Protein AF-A0A962EGF2-F1 (afdb_monomer)

Mean predicted aligned error: 4.56 Å

pLDDT: mean 92.43, std 7.33, range [56.78, 98.25]

Secondary structure (DSSP, 8-state):
-HHHHHHHHHHHHHHHHHHHHHHHHHHHIIIII-HHHHHHHHH--SHHHHHHHHHT--HHHHHHHHHHHHHHHHHHHHHHHHHHHHTT--

Nearest PDB structures (foldseek):
  7njl-assembly1_R  TM=4.405E-01  e=6.917E+00  Mycolicibacterium smegmatis MC2 155
  4v1f-assembly1_A  TM=4.450E-01  e=9.855E+00  Mycolicibacterium phlei

Radius of gyration: 17.63 Å; Cα contacts (8 Å, |Δi|>4): 78; chains: 1; bounding box: 37×25×45 Å

Sequence (90 aa):
MRSALKNVVSVILGFIVASVVMMLVEMLNGHVLYPELSKAARIATNPEAVRALMASVPTGAMVVVLVGWLLGGVAGGWVTGRIAAAAGLR

Foldseek 3Di:
DVLVVLLVVLLVVLLVQLVVLLVVLVCCLCVPVCVVLVVQVVVQPDPVSVVVSVVVDDVVSVVSNVVSNVVSVVSSVVSSVVSCVVVVSD

Structure (mmCIF, N/CA/C/O backbone):
data_AF-A0A962EGF2-F1
#
_entry.id   AF-A0A962EGF2-F1
#
loop_
_atom_site.group_PDB
_atom_site.id
_atom_site.type_symbol
_atom_site.label_atom_id
_atom_site.label_alt_id
_atom_site.label_comp_id
_atom_site.label_asym_id
_atom_site.label_entity_id
_atom_site.label_seq_id
_atom_site.pdbx_PDB_ins_code
_atom_site.Cartn_x
_atom_site.Cartn_y
_atom_site.Cartn_z
_atom_site.occupancy
_atom_site.B_iso_or_equiv
_atom_site.auth_seq_id
_atom_site.auth_comp_id
_atom_site.auth_asym_id
_atom_site.auth_atom_id
_atom_site.pdbx_PDB_model_num
ATOM 1 N N . MET A 1 1 ? -16.531 10.078 25.245 1.00 56.78 1 MET A N 1
ATOM 2 C CA . MET A 1 1 ? -15.146 10.330 24.767 1.00 56.78 1 MET A CA 1
ATOM 3 C C . MET A 1 1 ? -14.268 9.071 24.674 1.00 56.78 1 MET A C 1
ATOM 5 O O . MET A 1 1 ? -13.605 8.921 23.659 1.00 56.78 1 MET A O 1
ATOM 9 N N . ARG A 1 2 ? -14.282 8.127 25.640 1.00 72.69 2 ARG A N 1
ATOM 10 C CA . ARG A 1 2 ? -13.445 6.897 25.583 1.00 72.69 2 ARG A CA 1
ATOM 11 C C . ARG A 1 2 ? -13.668 6.003 24.346 1.00 72.69 2 ARG A C 1
ATOM 13 O O . ARG A 1 2 ? -12.711 5.416 23.865 1.00 72.69 2 ARG A O 1
ATOM 20 N N . SER A 1 3 ? -14.898 5.908 23.832 1.00 77.56 3 SER A N 1
ATOM 21 C CA . SER A 1 3 ? -15.221 5.070 22.659 1.00 77.56 3 SER A CA 1
ATOM 22 C C . SER A 1 3 ? -14.663 5.643 21.343 1.00 77.56 3 SER A C 1
ATOM 24 O O . SER A 1 3 ? -13.985 4.939 20.600 1.00 77.56 3 SER A O 1
ATOM 26 N N . ALA A 1 4 ? -14.821 6.952 21.110 1.00 86.25 4 ALA A N 1
ATOM 27 C CA . ALA A 1 4 ? -14.287 7.619 19.918 1.00 86.25 4 ALA A CA 1
ATOM 28 C C . ALA A 1 4 ? -12.756 7.507 19.816 1.00 86.25 4 ALA A C 1
ATOM 30 O O . ALA A 1 4 ? -12.235 7.187 18.752 1.00 86.25 4 ALA A O 1
ATOM 31 N N . LEU A 1 5 ? -12.038 7.685 20.932 1.00 89.81 5 LEU A N 1
ATOM 32 C CA . LEU A 1 5 ? -10.582 7.521 20.961 1.00 89.81 5 LEU A CA 1
ATOM 33 C C . LEU A 1 5 ? -10.159 6.091 20.589 1.00 89.81 5 LEU A C 1
ATOM 35 O O . LEU A 1 5 ? -9.235 5.907 19.803 1.00 89.81 5 LEU A O 1
ATOM 39 N N . LYS A 1 6 ? -10.859 5.072 21.102 1.00 87.56 6 LYS A N 1
ATOM 40 C CA . LYS A 1 6 ? -10.585 3.670 20.759 1.00 87.56 6 LYS A CA 1
ATOM 41 C C . LYS A 1 6 ? -10.857 3.369 19.277 1.00 87.56 6 LYS A C 1
ATOM 43 O O . LYS A 1 6 ? -10.098 2.614 18.671 1.00 87.56 6 LYS A O 1
ATOM 48 N N . ASN A 1 7 ? -11.882 3.981 18.680 1.00 90.50 7 ASN A N 1
ATOM 49 C CA . ASN A 1 7 ? -12.155 3.856 17.243 1.00 90.50 7 ASN A CA 1
ATOM 50 C C . ASN A 1 7 ? -11.025 4.464 16.408 1.00 90.50 7 ASN A C 1
ATOM 52 O O . ASN A 1 7 ? -10.517 3.809 15.502 1.00 90.50 7 ASN A O 1
ATOM 56 N N . VAL A 1 8 ? -10.581 5.676 16.754 1.00 94.19 8 VAL A N 1
ATOM 57 C CA . VAL A 1 8 ? -9.459 6.341 16.073 1.00 94.19 8 VAL A CA 1
ATOM 58 C C . VAL A 1 8 ? -8.191 5.491 16.159 1.00 94.19 8 VAL A C 1
ATOM 60 O O . VAL A 1 8 ? -7.559 5.237 15.139 1.00 94.19 8 VAL A O 1
ATOM 63 N N . VAL A 1 9 ? -7.857 4.971 17.344 1.00 93.31 9 VAL A N 1
ATOM 64 C CA . VAL A 1 9 ? -6.699 4.07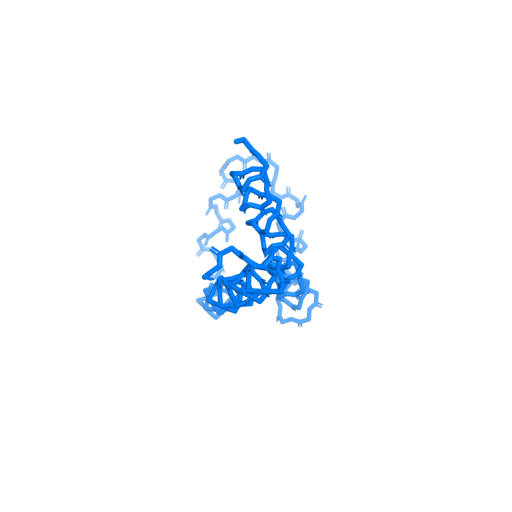8 17.519 1.00 93.31 9 VAL A CA 1
ATOM 65 C C . VAL A 1 9 ? -6.838 2.804 16.677 1.00 93.31 9 VAL A C 1
ATOM 67 O O . VAL A 1 9 ? -5.874 2.387 16.043 1.00 93.31 9 VAL A O 1
ATOM 70 N N . SER A 1 10 ? -8.033 2.212 16.600 1.00 94.31 10 SER A N 1
ATOM 71 C CA . SER A 1 10 ? -8.279 1.016 15.777 1.00 94.31 10 SER A CA 1
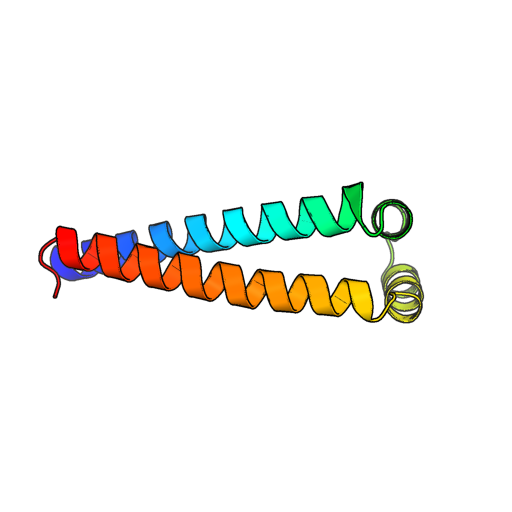ATOM 72 C C . SER A 1 10 ? -8.068 1.282 14.281 1.00 94.31 10 SER A C 1
ATOM 74 O O . SER A 1 10 ? -7.536 0.429 13.567 1.00 94.31 10 SER A O 1
ATOM 76 N N . VAL A 1 11 ? -8.463 2.464 13.796 1.00 96.19 11 VAL A N 1
ATOM 77 C CA . VAL A 1 11 ? -8.231 2.895 12.407 1.00 96.19 11 VAL A CA 1
ATOM 78 C C . VAL A 1 11 ? -6.746 3.137 12.157 1.00 96.19 11 VAL A C 1
ATOM 80 O O . VAL A 1 11 ? -6.217 2.640 11.168 1.00 96.19 11 VAL A O 1
ATOM 83 N N . ILE A 1 12 ? -6.053 3.828 13.068 1.00 97.00 12 ILE A N 1
ATOM 84 C CA . ILE A 1 12 ? -4.605 4.070 12.962 1.00 97.00 12 ILE A CA 1
ATOM 85 C C . ILE A 1 12 ? -3.843 2.743 12.888 1.00 97.00 12 ILE A C 1
ATOM 87 O O . ILE A 1 12 ? -2.996 2.569 12.017 1.00 97.00 12 ILE A O 1
ATOM 91 N N . LEU A 1 13 ? -4.169 1.779 13.753 1.00 96.62 13 LEU A N 1
ATOM 92 C CA . LEU A 1 13 ? -3.520 0.467 13.748 1.00 96.62 13 LEU A CA 1
ATOM 93 C C . LEU A 1 13 ? -3.795 -0.313 12.455 1.00 96.62 13 LEU A C 1
ATOM 95 O O . LEU A 1 13 ? -2.876 -0.911 1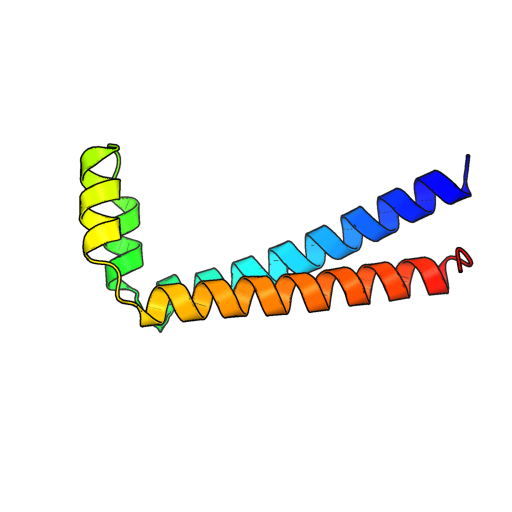1.900 1.00 96.62 13 LEU A O 1
ATOM 99 N N . GLY A 1 14 ? -5.022 -0.269 11.927 1.00 97.38 14 GLY A N 1
ATOM 100 C CA . GLY A 1 14 ? -5.319 -0.864 10.621 1.00 97.38 14 GLY A CA 1
ATOM 101 C C . GLY A 1 14 ? -4.576 -0.179 9.475 1.00 97.38 14 GLY A C 1
ATOM 102 O O . GLY A 1 14 ? -4.043 -0.856 8.600 1.00 97.38 14 GLY A O 1
ATOM 103 N N . PHE A 1 15 ? -4.462 1.149 9.502 1.00 97.56 15 PHE A N 1
ATOM 104 C CA . PHE A 1 15 ? -3.699 1.903 8.509 1.00 97.56 15 PHE A CA 1
ATOM 105 C C . PHE A 1 15 ? -2.201 1.566 8.541 1.00 97.56 15 PHE A C 1
ATOM 107 O O . PHE A 1 15 ? -1.580 1.429 7.487 1.00 97.56 15 PHE A O 1
ATOM 114 N N . ILE A 1 16 ? -1.624 1.365 9.731 1.00 98.25 16 ILE A N 1
ATOM 115 C CA . ILE A 1 16 ? -0.240 0.891 9.874 1.00 98.25 16 ILE A CA 1
ATOM 116 C C . ILE A 1 16 ? -0.081 -0.473 9.197 1.00 98.25 16 ILE A C 1
ATOM 118 O O . ILE A 1 16 ? 0.849 -0.659 8.416 1.00 98.25 16 ILE A O 1
ATOM 122 N N . VAL A 1 17 ? -1.008 -1.408 9.423 1.00 98.19 17 VAL A N 1
ATOM 123 C CA . VAL A 1 17 ? -0.963 -2.722 8.762 1.00 98.19 17 VAL A CA 1
ATOM 124 C C . VAL A 1 17 ? -1.099 -2.594 7.244 1.00 98.19 17 VAL A C 1
ATOM 126 O O . VAL A 1 17 ? -0.325 -3.215 6.519 1.00 98.19 17 VAL A O 1
ATOM 129 N N . ALA A 1 18 ? -2.015 -1.757 6.753 1.00 98.00 18 ALA A N 1
ATOM 130 C CA . ALA A 1 18 ? -2.155 -1.488 5.322 1.00 98.00 18 ALA A CA 1
ATOM 131 C C . ALA A 1 18 ? -0.851 -0.946 4.713 1.00 98.00 18 ALA A C 1
ATOM 133 O O . ALA A 1 18 ? -0.421 -1.407 3.657 1.00 98.00 18 ALA A O 1
ATOM 134 N N . SER A 1 19 ? -0.193 -0.019 5.413 1.00 97.69 19 SER A N 1
ATOM 135 C CA . SER A 1 19 ? 1.078 0.583 4.996 1.00 97.69 19 SER A CA 1
ATOM 136 C C . SER A 1 19 ? 2.206 -0.446 4.948 1.00 97.69 19 SER A C 1
ATOM 138 O O . SER A 1 19 ? 2.972 -0.468 3.990 1.00 97.69 19 SER A O 1
ATOM 140 N N . VAL A 1 20 ? 2.283 -1.342 5.938 1.00 98.25 20 VAL A N 1
ATOM 141 C CA . VAL A 1 20 ? 3.268 -2.435 5.951 1.00 98.25 20 VAL A CA 1
ATOM 142 C C . VAL A 1 20 ? 3.040 -3.393 4.784 1.00 98.25 20 VAL A C 1
ATOM 144 O O . VAL A 1 20 ? 3.994 -3.753 4.100 1.00 98.25 20 VAL A O 1
ATOM 147 N N . VAL A 1 21 ? 1.790 -3.778 4.514 1.00 98.25 21 VAL A N 1
ATOM 148 C CA . VAL A 1 21 ? 1.459 -4.636 3.365 1.00 98.25 21 VAL A CA 1
ATOM 149 C C . VAL A 1 21 ? 1.866 -3.965 2.054 1.00 98.25 21 VAL A C 1
ATOM 151 O O . VAL A 1 21 ? 2.525 -4.597 1.230 1.00 98.25 21 VAL A O 1
ATOM 154 N N . MET A 1 22 ? 1.539 -2.682 1.879 1.00 97.75 22 MET A N 1
ATOM 155 C CA . MET A 1 22 ? 1.907 -1.938 0.675 1.00 97.75 22 MET A CA 1
ATOM 156 C C . MET A 1 22 ? 3.427 -1.822 0.520 1.00 97.75 22 MET A C 1
ATOM 158 O O . MET A 1 22 ? 3.946 -2.067 -0.565 1.00 97.75 22 MET A O 1
ATOM 162 N N . MET A 1 23 ? 4.151 -1.541 1.607 1.00 97.44 23 MET A N 1
ATOM 163 C CA . MET A 1 23 ? 5.613 -1.484 1.612 1.00 97.44 23 MET A CA 1
ATOM 164 C C . M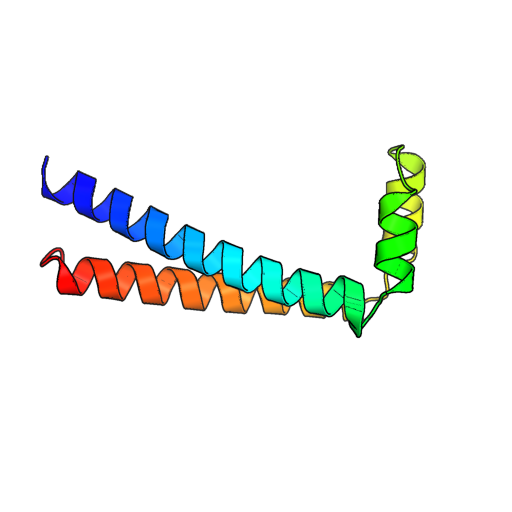ET A 1 23 ? 6.233 -2.816 1.177 1.00 97.44 23 MET A C 1
ATOM 166 O O . MET A 1 23 ? 7.153 -2.824 0.366 1.00 97.44 23 MET A O 1
ATOM 170 N N . LEU A 1 24 ? 5.724 -3.953 1.661 1.00 97.88 24 LEU A N 1
ATOM 171 C CA . LEU A 1 24 ? 6.217 -5.273 1.250 1.00 97.88 24 LEU A CA 1
ATOM 172 C C . LEU A 1 24 ? 5.978 -5.534 -0.242 1.00 97.88 24 LEU A C 1
ATOM 174 O O . LEU A 1 24 ? 6.859 -6.056 -0.927 1.00 97.88 24 LEU A O 1
ATOM 178 N N . VAL A 1 25 ? 4.809 -5.147 -0.755 1.00 97.31 25 VAL A N 1
ATOM 179 C CA . VAL A 1 25 ? 4.490 -5.276 -2.183 1.00 97.31 25 VAL A CA 1
ATOM 180 C C . VAL A 1 25 ? 5.378 -4.364 -3.026 1.00 97.31 25 VAL A C 1
ATOM 182 O O . VAL A 1 25 ? 5.896 -4.803 -4.049 1.00 97.31 25 VAL A O 1
ATOM 185 N N . GLU A 1 26 ? 5.617 -3.129 -2.592 1.00 95.25 26 GLU A N 1
ATOM 186 C CA . GLU A 1 26 ? 6.522 -2.198 -3.267 1.00 95.25 26 GLU A CA 1
ATOM 187 C C . GLU A 1 26 ? 7.967 -2.704 -3.253 1.00 95.25 26 GLU A C 1
ATOM 189 O O . GLU A 1 26 ? 8.639 -2.672 -4.282 1.00 95.25 26 GLU A O 1
ATOM 194 N N . MET A 1 27 ? 8.431 -3.258 -2.129 1.00 95.88 27 MET A N 1
ATOM 195 C CA . MET A 1 27 ? 9.749 -3.882 -2.043 1.00 95.88 27 MET A CA 1
ATOM 196 C C . MET A 1 27 ? 9.877 -5.060 -3.008 1.00 95.88 27 MET A C 1
ATOM 198 O O . MET A 1 27 ? 10.890 -5.154 -3.700 1.00 95.88 27 MET A O 1
ATOM 202 N N . LEU A 1 28 ? 8.860 -5.920 -3.101 1.00 96.56 28 LEU A N 1
ATOM 203 C CA . LEU A 1 28 ? 8.830 -7.022 -4.063 1.00 96.56 28 LEU A CA 1
ATOM 204 C C . LEU A 1 28 ? 8.848 -6.502 -5.510 1.00 96.56 28 LEU A C 1
ATOM 206 O O . LEU A 1 28 ? 9.622 -6.985 -6.338 1.00 96.56 28 LEU A O 1
ATOM 210 N N . ASN A 1 29 ? 8.037 -5.485 -5.805 1.00 95.44 29 ASN A N 1
ATOM 211 C CA . ASN A 1 29 ? 7.943 -4.882 -7.131 1.00 95.44 29 ASN A CA 1
ATOM 212 C C . ASN A 1 29 ? 9.277 -4.245 -7.554 1.00 95.44 29 ASN A C 1
ATOM 214 O O . ASN A 1 29 ? 9.754 -4.482 -8.659 1.00 95.44 29 ASN A O 1
ATOM 218 N N . GLY A 1 30 ? 9.897 -3.475 -6.657 1.00 93.44 30 GLY A N 1
ATOM 219 C CA . GLY A 1 30 ? 11.093 -2.683 -6.929 1.00 93.44 30 GLY A CA 1
ATOM 220 C C . GLY A 1 30 ? 12.424 -3.420 -6.776 1.00 93.44 30 GLY A C 1
ATOM 221 O O . GLY A 1 30 ? 13.400 -2.982 -7.367 1.00 93.44 30 GLY A O 1
ATOM 222 N N . HIS A 1 31 ? 12.500 -4.523 -6.025 1.00 93.94 31 HIS A N 1
ATOM 223 C CA . HIS A 1 31 ? 13.759 -5.269 -5.848 1.00 93.94 31 HIS A CA 1
ATOM 224 C C . HIS A 1 31 ? 13.787 -6.613 -6.573 1.00 93.94 31 HIS A C 1
ATOM 226 O O . HIS A 1 31 ? 14.874 -7.087 -6.896 1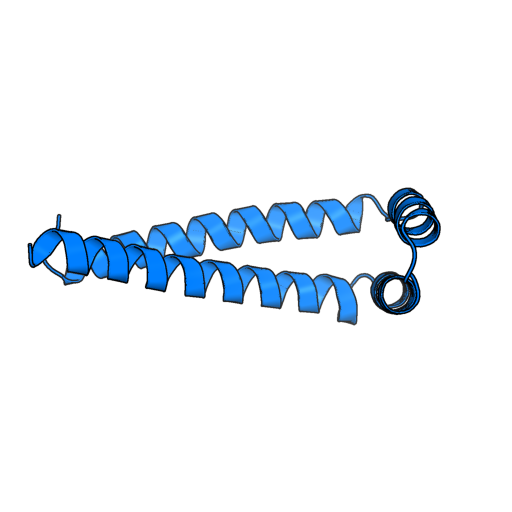.00 93.94 31 HIS A O 1
ATOM 232 N N . VAL A 1 32 ? 12.627 -7.231 -6.822 1.00 95.06 32 VAL A N 1
ATOM 233 C CA . VAL A 1 32 ? 12.557 -8.588 -7.387 1.00 95.06 32 VAL A CA 1
ATOM 234 C C . VAL A 1 32 ? 11.962 -8.580 -8.790 1.00 95.06 32 VAL A C 1
ATOM 236 O O . VAL A 1 32 ? 12.576 -9.118 -9.704 1.00 95.06 32 VAL A O 1
ATOM 239 N N . LEU A 1 33 ? 10.788 -7.969 -8.981 1.00 95.00 33 LEU A N 1
ATOM 240 C CA . LEU A 1 33 ? 10.074 -8.040 -10.263 1.00 95.00 33 LEU A CA 1
ATOM 241 C C . LEU A 1 33 ? 10.618 -7.052 -11.305 1.00 95.00 33 LEU A C 1
ATOM 243 O O . LEU A 1 33 ? 10.850 -7.432 -12.449 1.00 95.00 33 LEU A O 1
ATOM 247 N N . TYR A 1 34 ? 10.840 -5.796 -10.911 1.00 94.88 34 TYR A N 1
ATOM 248 C CA . TYR A 1 34 ? 11.287 -4.715 -11.796 1.00 94.88 34 TYR A CA 1
ATOM 249 C C . TYR A 1 34 ? 12.447 -3.907 -11.177 1.00 94.88 34 TYR A C 1
ATOM 251 O O . TYR A 1 34 ? 12.321 -2.698 -10.959 1.00 94.88 34 TYR A O 1
ATOM 259 N N . PRO A 1 35 ? 13.609 -4.538 -10.909 1.00 93.88 35 PRO A N 1
ATOM 260 C CA . PRO A 1 35 ? 14.752 -3.881 -10.267 1.00 93.88 35 PRO A CA 1
ATOM 261 C C . PRO A 1 35 ? 15.313 -2.696 -11.060 1.00 93.88 35 PRO A C 1
ATOM 263 O O . PRO A 1 35 ? 15.686 -1.676 -10.479 1.00 93.88 35 PRO A O 1
ATOM 266 N N . GLU A 1 36 ? 15.330 -2.786 -12.391 1.00 92.44 36 GLU A N 1
ATOM 267 C CA . GLU A 1 36 ? 15.822 -1.700 -13.248 1.00 92.44 36 GLU A CA 1
ATOM 268 C C . GLU A 1 36 ? 14.914 -0.464 -13.193 1.00 92.44 36 GLU A C 1
ATOM 270 O O . GLU A 1 36 ? 15.408 0.664 -13.198 1.00 92.44 36 GLU A O 1
ATOM 275 N N . LEU A 1 37 ? 13.599 -0.659 -13.028 1.00 90.75 37 LEU A N 1
ATOM 276 C CA . LEU A 1 37 ? 12.656 0.444 -12.849 1.00 90.75 37 LEU A CA 1
ATOM 277 C C . LEU A 1 37 ? 12.927 1.191 -11.536 1.00 90.75 37 LEU A C 1
ATOM 279 O O . LEU A 1 37 ? 12.950 2.420 -11.519 1.00 90.75 37 LEU A O 1
ATOM 283 N N . SER A 1 38 ? 13.196 0.463 -10.447 1.00 90.06 38 SER A N 1
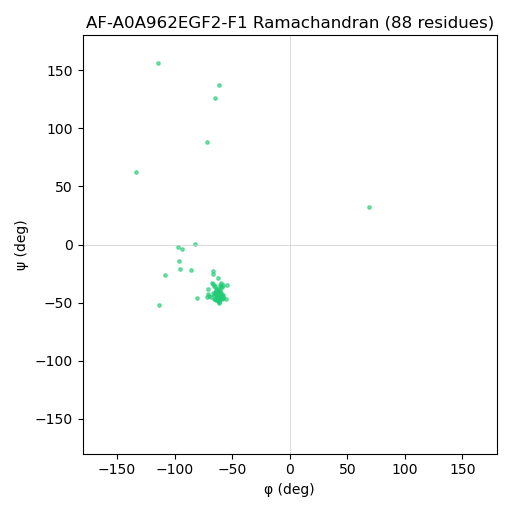ATOM 284 C CA . SER A 1 38 ? 13.528 1.080 -9.158 1.00 90.06 38 SER A CA 1
ATOM 285 C C . SER A 1 38 ? 14.856 1.840 -9.195 1.00 90.06 38 SER A C 1
ATOM 287 O O . SER A 1 38 ? 14.975 2.886 -8.551 1.00 90.06 38 SER A O 1
ATOM 289 N N . LYS A 1 39 ? 15.855 1.345 -9.936 1.00 91.06 39 LYS A N 1
ATOM 290 C CA . LYS A 1 39 ? 17.126 2.060 -10.137 1.00 91.06 39 LYS A CA 1
ATOM 291 C C . LYS A 1 39 ? 16.911 3.355 -10.915 1.00 91.06 39 LYS A C 1
ATOM 293 O O . LYS A 1 39 ? 17.394 4.400 -10.487 1.00 91.06 39 LYS A O 1
ATOM 298 N N . ALA A 1 40 ? 16.148 3.300 -12.007 1.00 90.25 40 ALA A N 1
ATOM 299 C CA . ALA A 1 40 ? 15.821 4.476 -12.806 1.00 90.25 40 ALA A CA 1
ATOM 300 C C . ALA A 1 40 ? 15.023 5.516 -11.995 1.00 90.25 40 ALA A C 1
ATOM 302 O O . ALA A 1 40 ? 15.325 6.708 -12.052 1.00 90.25 40 ALA A O 1
ATOM 303 N N . ALA A 1 41 ? 14.077 5.067 -11.162 1.00 88.88 41 ALA A N 1
ATOM 304 C CA . ALA A 1 41 ? 13.287 5.932 -10.285 1.00 88.88 41 ALA A CA 1
ATOM 305 C C . ALA A 1 41 ? 14.133 6.714 -9.271 1.00 88.88 41 ALA A C 1
ATOM 307 O O . ALA A 1 41 ? 13.825 7.867 -8.988 1.00 88.88 41 ALA A O 1
ATOM 308 N N . ARG A 1 42 ? 15.231 6.138 -8.761 1.00 88.12 42 ARG A N 1
ATOM 309 C CA . ARG A 1 42 ? 16.150 6.844 -7.845 1.00 88.12 42 ARG A CA 1
ATOM 310 C C . ARG A 1 42 ? 16.909 7.999 -8.496 1.00 88.12 42 ARG A C 1
ATOM 312 O O . ARG A 1 42 ? 17.348 8.897 -7.786 1.00 88.12 42 ARG A O 1
ATOM 319 N N . ILE A 1 43 ? 17.105 7.951 -9.812 1.00 89.62 43 ILE A N 1
ATOM 320 C CA . ILE A 1 43 ? 17.908 8.930 -10.562 1.00 89.62 43 ILE A CA 1
ATOM 321 C C . ILE A 1 43 ? 17.010 10.026 -11.162 1.00 89.62 43 ILE A C 1
ATOM 323 O O . ILE A 1 43 ? 17.473 11.133 -11.433 1.00 89.62 43 ILE A O 1
ATOM 327 N N . ALA A 1 44 ? 15.713 9.754 -11.330 1.00 89.25 44 ALA A N 1
ATOM 328 C CA . ALA A 1 44 ? 14.730 10.717 -11.812 1.00 89.25 44 ALA A CA 1
ATOM 329 C C . ALA A 1 44 ? 14.420 11.788 -10.744 1.00 89.25 44 ALA A C 1
ATOM 331 O O . ALA A 1 44 ? 13.501 11.644 -9.942 1.00 89.25 44 ALA A O 1
ATOM 332 N N . THR A 1 45 ? 15.192 12.877 -10.734 1.00 90.00 45 THR A N 1
ATOM 333 C CA . THR A 1 45 ? 15.079 13.960 -9.736 1.00 90.00 45 THR A CA 1
ATOM 334 C C . THR A 1 45 ? 14.237 15.151 -10.189 1.00 90.00 45 THR A C 1
ATOM 336 O O . THR A 1 45 ? 13.854 15.974 -9.360 1.00 90.00 45 THR A O 1
ATOM 339 N N . ASN A 1 46 ? 13.937 15.261 -11.488 1.00 92.19 46 ASN A N 1
ATOM 340 C CA . ASN A 1 46 ? 13.145 16.355 -12.045 1.00 92.19 46 ASN A CA 1
ATOM 341 C C . ASN A 1 46 ? 11.798 15.857 -12.619 1.00 92.19 46 ASN A C 1
ATOM 343 O O . ASN A 1 46 ? 11.678 14.683 -12.987 1.00 92.19 46 ASN A O 1
ATOM 347 N N . PRO A 1 47 ? 10.773 16.728 -12.709 1.00 91.56 47 PRO A N 1
ATOM 348 C CA . PRO A 1 47 ? 9.434 16.328 -13.150 1.00 91.56 47 PRO A CA 1
ATOM 349 C C . PRO A 1 47 ? 9.387 15.725 -14.561 1.00 91.56 47 PRO A C 1
ATOM 351 O O . PRO A 1 47 ? 8.581 14.832 -14.823 1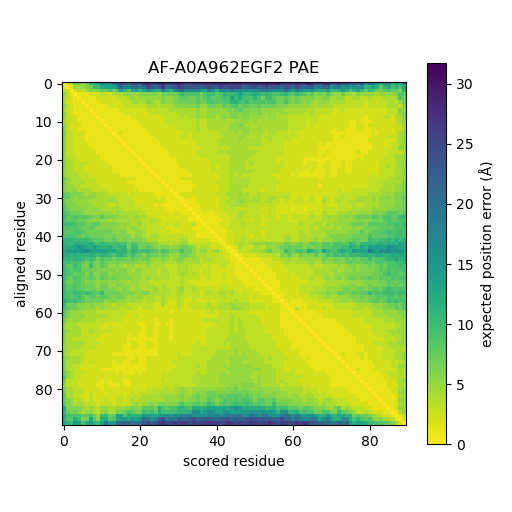.00 91.56 47 PRO A O 1
ATOM 354 N N . GLU A 1 48 ? 10.250 16.184 -15.469 1.00 93.25 48 GLU A N 1
ATOM 355 C CA . GLU A 1 48 ? 10.318 15.683 -16.846 1.00 93.25 48 GLU A CA 1
ATOM 356 C C . GLU A 1 48 ? 10.869 14.254 -16.901 1.00 93.25 48 GLU A C 1
ATOM 358 O O . GLU A 1 48 ? 10.285 13.392 -17.556 1.00 93.25 48 GLU A O 1
ATOM 363 N N . ALA A 1 49 ? 11.932 13.972 -16.146 1.00 90.12 49 ALA A N 1
ATOM 364 C CA . ALA A 1 49 ? 12.531 12.649 -16.014 1.00 90.12 49 ALA A CA 1
ATOM 365 C C . ALA A 1 49 ? 11.563 11.661 -15.358 1.00 90.12 49 ALA A C 1
ATOM 367 O O . ALA A 1 49 ? 11.440 10.529 -15.820 1.00 90.12 49 ALA A O 1
ATOM 368 N N . VAL A 1 50 ? 10.822 12.094 -14.330 1.00 91.31 50 VAL A N 1
ATOM 369 C CA . VAL A 1 50 ? 9.767 11.269 -13.721 1.00 91.31 50 VAL A CA 1
ATOM 370 C C . VAL A 1 50 ? 8.675 10.966 -14.745 1.00 91.31 50 VAL A C 1
ATOM 372 O O . VAL A 1 50 ? 8.258 9.818 -14.866 1.00 91.31 50 VAL A O 1
ATOM 375 N N . ARG A 1 51 ? 8.234 11.953 -15.533 1.00 91.25 51 ARG A N 1
ATOM 376 C CA . ARG A 1 51 ? 7.214 11.743 -16.570 1.00 91.25 51 ARG A CA 1
ATOM 377 C C . ARG A 1 51 ? 7.683 10.782 -17.665 1.00 91.25 51 ARG A C 1
ATOM 379 O O . ARG A 1 51 ? 6.920 9.900 -18.054 1.00 91.25 51 ARG A O 1
ATOM 386 N N . ALA A 1 52 ? 8.916 10.936 -18.144 1.00 92.31 52 ALA A N 1
ATOM 387 C CA . ALA A 1 52 ? 9.511 10.043 -19.136 1.00 92.31 52 ALA A CA 1
ATOM 388 C C . ALA A 1 52 ? 9.649 8.614 -18.593 1.00 92.31 52 ALA A C 1
ATOM 390 O O . ALA A 1 52 ? 9.299 7.653 -19.277 1.00 92.31 52 ALA A O 1
ATOM 391 N N . LEU A 1 53 ? 10.074 8.475 -17.334 1.00 92.38 53 LEU A N 1
ATOM 392 C CA . LEU A 1 53 ? 10.138 7.187 -16.657 1.00 92.38 53 LEU A CA 1
ATOM 393 C C . LEU A 1 53 ? 8.752 6.546 -16.551 1.00 92.38 53 LEU A C 1
ATOM 395 O O . LEU A 1 53 ? 8.596 5.394 -16.941 1.00 92.38 53 LEU A O 1
ATOM 399 N N . MET A 1 54 ? 7.739 7.292 -16.103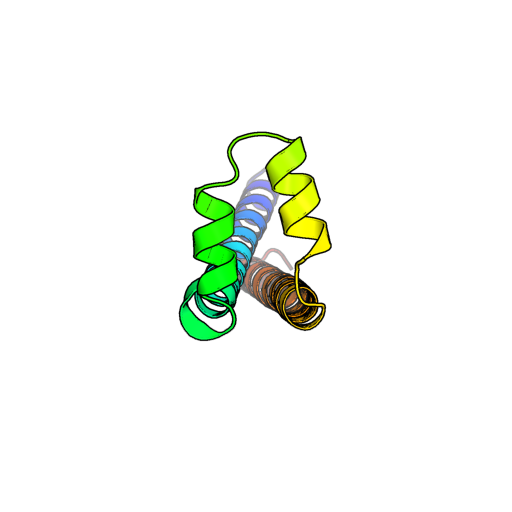 1.00 90.44 54 MET A N 1
ATOM 400 C CA . MET A 1 54 ? 6.362 6.798 -15.995 1.00 90.44 54 MET A CA 1
ATOM 401 C C . MET A 1 54 ? 5.795 6.336 -17.343 1.00 90.44 54 MET A C 1
ATOM 403 O O . MET A 1 54 ? 5.088 5.335 -17.388 1.00 90.44 54 MET A O 1
ATOM 407 N N . ALA A 1 55 ? 6.153 7.000 -18.446 1.00 92.12 55 ALA A N 1
ATOM 408 C CA . ALA A 1 55 ? 5.764 6.573 -19.792 1.00 92.12 55 ALA A CA 1
ATOM 409 C C . ALA A 1 55 ? 6.414 5.242 -20.223 1.00 92.12 55 ALA A C 1
ATOM 411 O O . ALA A 1 55 ? 5.876 4.551 -21.085 1.00 92.12 55 ALA A O 1
ATOM 412 N N . SER A 1 56 ? 7.548 4.874 -19.620 1.00 90.69 56 SER A N 1
ATOM 413 C CA . SER A 1 56 ? 8.255 3.609 -19.866 1.00 90.69 56 SER A CA 1
ATOM 414 C C . SER A 1 56 ? 7.881 2.478 -18.899 1.00 90.69 56 SER A C 1
ATOM 416 O O . SER A 1 56 ? 8.370 1.359 -19.058 1.00 90.69 56 SER A O 1
ATOM 418 N N . VAL A 1 57 ? 7.033 2.739 -17.893 1.00 93.19 57 VAL A N 1
ATOM 419 C CA . VAL A 1 57 ? 6.662 1.736 -16.883 1.00 93.19 57 VAL A CA 1
ATOM 420 C C . VAL A 1 57 ? 5.891 0.585 -17.542 1.00 93.19 57 VAL A C 1
ATOM 422 O O . VAL A 1 57 ? 4.853 0.820 -18.166 1.00 93.19 57 VAL A O 1
ATOM 425 N N . PRO A 1 58 ? 6.323 -0.677 -17.364 1.00 94.31 58 PRO A N 1
ATOM 426 C CA . PRO A 1 58 ? 5.555 -1.826 -17.824 1.00 94.31 58 PRO A CA 1
ATOM 427 C C . PRO A 1 58 ? 4.190 -1.891 -17.133 1.00 94.31 58 PRO A C 1
ATOM 429 O O . PRO A 1 58 ? 4.102 -1.771 -15.910 1.00 94.31 58 PRO A O 1
ATOM 432 N N . THR A 1 59 ? 3.121 -2.185 -17.880 1.00 95.31 59 THR A N 1
ATOM 433 C CA . THR A 1 59 ? 1.761 -2.311 -17.319 1.00 95.31 59 THR A CA 1
ATOM 434 C C . THR A 1 59 ? 1.700 -3.309 -16.159 1.00 95.31 59 THR A C 1
ATOM 436 O O . THR A 1 59 ? 0.999 -3.075 -15.176 1.00 95.31 59 THR A O 1
ATOM 439 N N . GLY A 1 60 ? 2.490 -4.387 -16.220 1.00 94.56 60 GLY A N 1
ATOM 440 C CA . GLY A 1 60 ? 2.586 -5.374 -15.144 1.00 94.56 60 GLY A CA 1
ATOM 441 C C . GLY A 1 60 ? 3.040 -4.781 -13.804 1.00 94.56 60 GLY A C 1
ATOM 442 O O . GLY A 1 60 ? 2.503 -5.160 -12.767 1.00 94.56 60 GLY A O 1
ATOM 443 N N . ALA A 1 61 ? 3.948 -3.800 -13.805 1.00 94.25 61 ALA A N 1
ATOM 444 C CA . ALA A 1 61 ? 4.386 -3.125 -12.583 1.00 94.25 61 ALA A CA 1
ATOM 445 C C . ALA A 1 61 ? 3.252 -2.302 -11.943 1.00 94.25 61 ALA A C 1
ATOM 447 O O . ALA A 1 61 ? 3.149 -2.253 -10.717 1.00 94.25 61 ALA A O 1
ATOM 448 N N . MET A 1 62 ? 2.363 -1.708 -12.752 1.00 94.31 62 MET A N 1
ATOM 449 C CA . MET A 1 62 ? 1.174 -1.002 -12.252 1.00 94.31 62 MET A CA 1
ATOM 450 C C . MET A 1 62 ? 0.134 -1.968 -11.678 1.00 94.31 62 MET A C 1
ATOM 452 O O . MET A 1 62 ? -0.467 -1.680 -10.646 1.00 94.31 62 MET A O 1
ATOM 456 N N . VAL A 1 63 ? -0.051 -3.136 -12.302 1.00 96.94 63 VAL A N 1
ATOM 457 C CA . VAL A 1 63 ? -0.955 -4.180 -11.790 1.00 96.94 63 VAL A CA 1
ATOM 458 C C . VAL A 1 63 ? -0.517 -4.648 -10.402 1.00 96.94 63 VAL A C 1
ATOM 460 O O . VAL A 1 63 ? -1.355 -4.766 -9.511 1.00 96.94 63 VAL A O 1
ATOM 463 N N . VAL A 1 64 ? 0.786 -4.845 -10.177 1.00 96.56 64 VAL A N 1
ATOM 464 C CA . VAL A 1 64 ? 1.319 -5.212 -8.852 1.00 96.56 64 VAL A CA 1
ATOM 465 C C . VAL A 1 64 ? 0.983 -4.150 -7.801 1.00 96.56 64 VAL A C 1
ATOM 467 O O . VAL A 1 64 ? 0.561 -4.493 -6.699 1.00 96.56 64 VAL A O 1
ATOM 470 N N . VAL A 1 65 ? 1.091 -2.862 -8.144 1.00 95.62 65 VAL A N 1
ATOM 471 C CA . VAL A 1 65 ? 0.710 -1.756 -7.248 1.00 95.62 65 VAL A CA 1
ATOM 472 C C . VAL A 1 65 ? -0.787 -1.785 -6.926 1.00 95.62 65 VAL A C 1
ATOM 474 O O . VAL A 1 65 ? -1.159 -1.637 -5.764 1.00 95.62 65 VAL A O 1
ATOM 477 N N . LEU A 1 66 ? -1.651 -2.024 -7.919 1.00 97.25 66 LEU A N 1
ATOM 478 C CA . LEU A 1 66 ? -3.098 -2.154 -7.700 1.00 97.25 66 LEU A CA 1
ATOM 479 C C . LEU A 1 66 ? -3.433 -3.323 -6.765 1.00 97.25 66 LEU A C 1
ATOM 481 O O . LEU A 1 66 ? -4.260 -3.179 -5.864 1.00 97.25 66 LEU A O 1
ATOM 485 N N . VAL A 1 67 ? -2.756 -4.461 -6.939 1.00 97.38 67 VAL A N 1
ATOM 486 C CA . VAL A 1 67 ? -2.874 -5.611 -6.034 1.00 97.38 67 VAL A CA 1
ATOM 487 C C . VAL A 1 67 ? -2.406 -5.239 -4.626 1.00 97.38 67 VAL A C 1
ATOM 489 O O . VAL A 1 67 ? -3.083 -5.577 -3.659 1.00 97.38 67 VAL A O 1
ATOM 492 N N . GLY A 1 68 ? -1.306 -4.493 -4.491 1.00 97.38 68 GLY A N 1
ATOM 493 C CA . GLY A 1 68 ? -0.822 -3.996 -3.202 1.00 97.38 68 GLY A CA 1
ATOM 494 C C . GLY A 1 68 ? -1.844 -3.134 -2.467 1.00 97.38 68 GLY A C 1
ATOM 495 O O . GLY A 1 68 ? -2.108 -3.374 -1.290 1.00 97.38 68 GLY A O 1
ATOM 496 N N . TRP A 1 69 ? -2.494 -2.202 -3.166 1.00 97.56 69 TRP A N 1
ATOM 497 C CA . TRP A 1 69 ? -3.564 -1.379 -2.596 1.00 97.56 69 TRP A CA 1
ATOM 498 C C . TRP A 1 69 ? -4.787 -2.195 -2.181 1.00 97.56 69 TRP A C 1
ATOM 500 O O . TRP A 1 69 ? -5.337 -1.963 -1.102 1.00 97.56 69 TRP A O 1
ATOM 510 N N . LEU A 1 70 ? -5.194 -3.174 -2.993 1.00 98.12 70 LEU A N 1
ATOM 511 C CA . LEU A 1 70 ? -6.287 -4.081 -2.646 1.00 98.12 70 LEU A CA 1
ATOM 512 C C . LEU A 1 70 ? -5.957 -4.884 -1.379 1.00 98.12 70 LEU A C 1
ATOM 514 O O . LEU A 1 70 ? -6.750 -4.908 -0.437 1.00 98.12 70 LEU A O 1
ATOM 518 N N . LEU A 1 71 ? -4.776 -5.504 -1.334 1.00 98.12 71 LEU A N 1
ATOM 519 C CA . LEU A 1 71 ? -4.319 -6.292 -0.189 1.00 98.12 71 LEU A CA 1
ATOM 520 C C . LEU A 1 71 ? -4.175 -5.429 1.068 1.00 98.12 71 LEU A C 1
ATOM 522 O O . LEU A 1 71 ? -4.636 -5.829 2.136 1.00 98.12 71 LEU A O 1
ATOM 526 N N . GLY A 1 72 ? -3.586 -4.238 0.945 1.00 97.81 72 GLY A N 1
ATOM 527 C CA . GLY A 1 72 ? -3.432 -3.289 2.043 1.00 97.81 72 GLY A CA 1
ATOM 528 C C . GLY A 1 72 ? -4.779 -2.829 2.597 1.00 97.81 72 GLY A C 1
ATOM 529 O O . GLY A 1 72 ? -4.982 -2.860 3.809 1.00 97.81 72 GLY A O 1
ATOM 530 N N . GLY A 1 73 ? -5.730 -2.481 1.725 1.00 97.62 73 GLY A N 1
ATOM 531 C CA . GLY A 1 73 ? -7.082 -2.086 2.122 1.00 97.62 73 GLY A CA 1
ATOM 532 C C . GLY A 1 73 ? -7.837 -3.202 2.848 1.00 97.62 73 GLY A C 1
ATOM 533 O O . GLY A 1 73 ? -8.395 -2.970 3.923 1.00 97.62 73 GLY A O 1
ATOM 534 N N . VAL A 1 74 ? -7.801 -4.427 2.312 1.00 98.19 74 VAL A N 1
ATOM 535 C CA . VAL A 1 74 ? -8.423 -5.602 2.947 1.00 98.19 74 VAL A CA 1
ATOM 536 C C . VAL A 1 74 ? -7.775 -5.899 4.300 1.00 98.19 74 VAL A C 1
ATOM 538 O O . VAL A 1 74 ? -8.485 -6.049 5.295 1.00 98.19 74 VAL A O 1
ATOM 541 N N . ALA A 1 75 ? -6.442 -5.943 4.368 1.00 98.06 75 ALA A N 1
ATOM 542 C CA . ALA A 1 75 ? -5.714 -6.232 5.600 1.00 98.06 75 ALA A CA 1
ATOM 543 C C . ALA A 1 75 ? -5.952 -5.161 6.675 1.00 98.06 75 ALA A C 1
ATOM 545 O O . ALA A 1 75 ? -6.256 -5.494 7.822 1.00 98.06 75 ALA A O 1
ATOM 546 N N . GLY A 1 76 ? -5.874 -3.881 6.305 1.00 97.44 76 GLY A N 1
ATOM 547 C CA . GLY A 1 76 ? -6.100 -2.769 7.222 1.00 97.44 76 GLY A CA 1
ATOM 548 C C . GLY A 1 76 ? -7.530 -2.729 7.749 1.00 97.44 76 GLY A C 1
ATOM 549 O O . GLY A 1 76 ? -7.735 -2.667 8.961 1.00 97.44 76 GLY A O 1
ATOM 550 N N . GLY A 1 77 ? -8.525 -2.858 6.865 1.00 96.69 77 GLY A N 1
ATOM 551 C CA . GLY A 1 77 ? -9.936 -2.905 7.258 1.00 96.69 77 GLY A CA 1
ATOM 552 C C . GLY A 1 77 ? -10.256 -4.100 8.160 1.00 96.69 77 GLY A C 1
ATOM 553 O O . GLY A 1 77 ? -10.958 -3.959 9.166 1.00 96.69 77 GLY A O 1
ATOM 554 N N . TRP A 1 78 ? -9.688 -5.269 7.857 1.00 97.25 78 TRP A N 1
ATOM 555 C CA . TRP A 1 78 ? -9.827 -6.466 8.683 1.00 97.25 78 TRP A CA 1
ATOM 556 C C . TRP A 1 78 ? -9.229 -6.286 10.081 1.00 97.25 78 TRP A C 1
ATOM 558 O O . TRP A 1 78 ? -9.881 -6.616 11.076 1.00 97.25 78 TRP A O 1
ATOM 568 N N . VAL A 1 79 ? -8.026 -5.712 10.177 1.00 96.62 79 VAL A N 1
ATOM 569 C CA . VAL A 1 79 ? -7.363 -5.432 11.458 1.00 96.62 79 VAL A CA 1
ATOM 570 C C . VAL A 1 79 ? -8.126 -4.387 12.265 1.00 96.62 79 VAL A C 1
ATOM 572 O O . VAL A 1 79 ? -8.414 -4.634 13.435 1.00 96.62 79 VAL A O 1
ATOM 575 N N . THR A 1 80 ? -8.544 -3.273 11.655 1.00 96.69 80 THR A N 1
ATOM 576 C CA . THR A 1 80 ? -9.392 -2.276 12.326 1.00 96.69 80 THR A CA 1
ATOM 577 C C . THR A 1 80 ? -10.664 -2.913 12.869 1.00 96.69 80 THR A C 1
ATOM 579 O O . THR A 1 80 ? -11.004 -2.710 14.034 1.00 96.69 80 THR A O 1
ATOM 582 N N . GLY A 1 81 ? -11.347 -3.731 12.062 1.00 94.44 81 GLY A N 1
ATOM 583 C CA . GLY A 1 81 ? -12.561 -4.425 12.477 1.00 94.44 81 GLY A CA 1
ATOM 584 C C . GLY A 1 81 ? -12.337 -5.373 13.657 1.00 94.44 81 GLY A C 1
ATOM 585 O O . GLY A 1 81 ? -13.172 -5.427 14.560 1.00 94.44 81 GLY A O 1
ATOM 586 N N . ARG A 1 82 ? -11.206 -6.087 13.683 1.00 94.19 82 ARG A N 1
ATOM 587 C CA . ARG A 1 82 ? -10.849 -6.989 14.786 1.00 94.19 82 ARG A CA 1
ATOM 588 C C . ARG A 1 82 ? -10.484 -6.259 16.068 1.00 94.19 82 ARG A C 1
ATOM 590 O O . ARG A 1 82 ? -10.944 -6.667 17.129 1.00 94.19 82 ARG A O 1
ATOM 597 N N . ILE A 1 83 ? -9.710 -5.182 15.978 1.00 91.81 83 ILE A N 1
ATOM 598 C CA . ILE A 1 83 ? -9.332 -4.383 17.149 1.00 91.81 83 ILE A CA 1
ATOM 599 C C . ILE A 1 83 ? -10.572 -3.705 17.741 1.00 91.81 83 ILE A C 1
ATOM 601 O O . ILE A 1 83 ? -10.781 -3.763 18.951 1.00 91.81 83 ILE A O 1
ATOM 605 N N . ALA A 1 84 ? -11.442 -3.144 16.896 1.00 90.56 84 ALA A N 1
ATOM 606 C CA . ALA A 1 84 ? -12.688 -2.531 17.345 1.00 90.56 84 ALA A CA 1
ATOM 607 C C . ALA A 1 84 ? -13.621 -3.548 18.027 1.00 90.56 84 ALA A C 1
ATOM 609 O O . ALA A 1 84 ? -14.183 -3.256 19.083 1.00 90.56 84 ALA A O 1
ATOM 610 N N . ALA A 1 85 ? -13.743 -4.760 17.468 1.00 88.69 85 ALA A N 1
ATOM 611 C CA . ALA A 1 85 ? -14.510 -5.846 18.079 1.00 88.69 85 ALA A CA 1
ATOM 612 C C . ALA A 1 85 ? -13.938 -6.251 19.449 1.00 88.69 85 ALA A C 1
ATOM 614 O O . ALA A 1 85 ? -14.671 -6.299 20.433 1.00 88.69 85 ALA A O 1
ATOM 615 N N . ALA A 1 86 ? -12.623 -6.475 19.533 1.00 85.19 86 ALA A N 1
ATOM 616 C CA . ALA A 1 86 ? -11.948 -6.843 20.779 1.00 85.19 86 ALA A CA 1
ATOM 617 C C . ALA A 1 86 ? -12.051 -5.750 21.860 1.00 85.19 86 ALA A C 1
ATOM 619 O O . ALA A 1 86 ? -12.069 -6.047 23.051 1.00 85.19 86 ALA A O 1
ATOM 620 N N . ALA A 1 87 ? -12.153 -4.482 21.457 1.00 82.94 87 ALA A N 1
ATOM 621 C CA . ALA A 1 87 ? -12.287 -3.342 22.359 1.00 82.94 87 ALA A CA 1
ATOM 622 C C . ALA A 1 87 ? -13.727 -3.086 22.858 1.00 82.94 87 ALA A C 1
ATOM 624 O O . ALA A 1 87 ? -13.927 -2.124 23.615 1.00 82.94 87 ALA A O 1
ATOM 625 N N . GLY A 1 88 ? -14.701 -3.911 22.444 1.00 78.88 88 GLY A N 1
ATOM 626 C CA . GLY A 1 88 ? -16.120 -3.775 22.793 1.00 78.88 88 GLY A CA 1
ATOM 627 C C . GLY A 1 88 ? -16.789 -2.554 22.156 1.00 78.88 88 GLY A C 1
ATOM 628 O O . GLY A 1 88 ? -17.626 -1.917 22.788 1.00 78.88 88 GLY A O 1
ATOM 629 N N . LEU A 1 89 ? -16.348 -2.160 20.954 1.00 71.31 89 LEU A N 1
ATOM 630 C CA . LEU A 1 89 ? -16.859 -0.991 2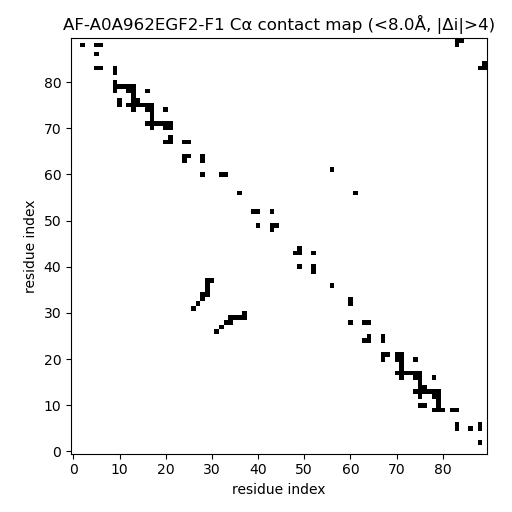0.218 1.00 71.31 89 LEU A CA 1
ATOM 631 C C . LEU A 1 89 ? -17.927 -1.350 19.174 1.00 71.31 89 LEU A C 1
ATOM 633 O O . LEU A 1 89 ? -18.417 -0.455 18.488 1.00 71.31 89 LEU A O 1
ATOM 637 N N . ARG A 1 90 ? -18.226 -2.642 19.024 1.00 59.81 90 ARG A N 1
ATOM 638 C CA . ARG A 1 90 ? -19.253 -3.182 18.131 1.00 59.81 90 ARG A CA 1
ATOM 639 C C . ARG A 1 90 ? -20.482 -3.594 18.916 1.00 59.81 90 ARG A C 1
ATOM 641 O O . ARG A 1 90 ? -20.285 -4.123 20.031 1.00 59.81 90 ARG A O 1
#

Solvent-accessible surface area (backbone atoms only — not comparable to full-atom values): 4746 Å² total; per-residue (Å²): 112,75,63,63,54,50,50,54,51,20,46,53,55,7,50,52,49,14,50,52,45,31,49,53,42,49,49,43,43,34,67,67,75,37,39,69,57,44,56,53,56,74,67,40,82,47,75,66,49,42,51,55,49,60,74,67,56,57,69,68,63,54,51,54,51,53,51,20,53,52,52,10,52,51,51,10,53,50,45,18,54,50,47,31,49,76,69,68,73,109